Protein AF-A0A1D8AF58-F1 (afdb_monomer)

Foldseek 3Di:
DVLVVLLVPLCLPVQLVVLCVVDPPDVVSSVVSNVVSVVVSVVSNVVSVVVVVPPDPPPPDPPDPDDD

Organism: NCBI:txid158500

Secondary structure (DSSP, 8-state):
-HHHHHHHT--HHHHHHHHHHHSTT-HHHHHHHHHHHHHHHHHHHHHHHHHHHHS---------S---

pLDDT: mean 77.87, std 12.4, range [47.81, 91.94]

Solvent-accessible surface area (backbone atoms only — not comparable to full-atom values): 4027 Å² total; per-residue (Å²): 112,69,35,59,56,34,47,67,60,54,45,57,73,64,50,50,51,48,38,53,68,74,38,70,94,39,69,67,63,35,50,54,47,46,51,50,46,53,52,50,30,50,53,38,42,52,52,15,50,52,46,45,70,67,50,74,79,78,73,80,77,81,86,75,90,78,76,134

Sequence (68 aa):
MLGVALLCGFGFTMSLFIALLAFPGDPILQSEAKVGILVGSLISGILGFLVLRIAHREVPISHTAASA

Structure (mmCIF, N/CA/C/O backbone):
data_AF-A0A1D8AF58-F1
#
_entry.id   AF-A0A1D8AF58-F1
#
loop_
_atom_site.group_PDB
_atom_site.id
_atom_site.type_symbol
_atom_site.label_atom_id
_atom_site.label_alt_id
_atom_site.label_comp_id
_atom_site.label_asym_id
_atom_site.label_entity_id
_atom_site.label_seq_id
_atom_s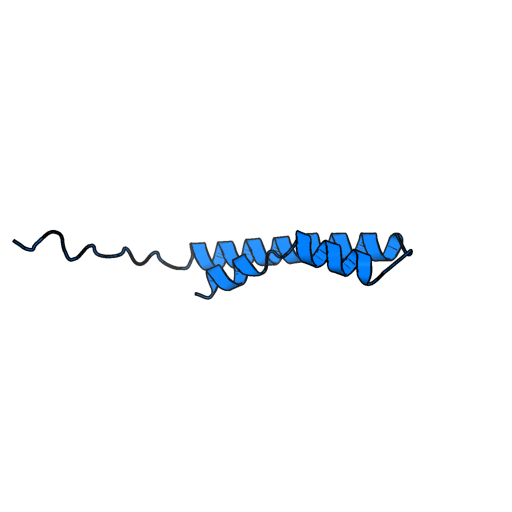ite.pdbx_PDB_ins_code
_atom_site.Cartn_x
_atom_site.Cartn_y
_atom_site.Cartn_z
_atom_site.occupancy
_atom_site.B_iso_or_equiv
_atom_site.auth_seq_id
_atom_site.auth_comp_id
_atom_site.auth_asym_id
_atom_site.auth_atom_id
_atom_site.pdbx_PDB_model_num
ATOM 1 N N . MET A 1 1 ? -3.240 -7.614 16.764 1.00 58.12 1 MET A N 1
ATOM 2 C CA . MET A 1 1 ? -2.062 -7.242 15.935 1.00 58.12 1 MET A CA 1
ATOM 3 C C . MET A 1 1 ? -2.343 -7.149 14.425 1.00 58.12 1 MET A C 1
ATOM 5 O O . MET A 1 1 ? -1.526 -6.571 13.724 1.00 58.12 1 MET A O 1
ATOM 9 N N . LEU A 1 2 ? -3.478 -7.649 13.906 1.00 65.62 2 LEU A N 1
ATOM 10 C CA . LEU A 1 2 ? -3.802 -7.634 12.464 1.00 65.62 2 LEU A CA 1
ATOM 11 C C . LEU A 1 2 ? -3.787 -6.236 11.817 1.00 65.62 2 LEU A C 1
ATOM 13 O O . LEU A 1 2 ? -3.223 -6.066 10.743 1.00 65.62 2 LEU A O 1
ATOM 17 N N . GLY A 1 3 ? -4.343 -5.221 12.484 1.00 65.62 3 GLY A N 1
ATOM 18 C CA . GLY A 1 3 ? -4.364 -3.856 11.943 1.00 65.62 3 GLY A CA 1
ATOM 19 C C . GLY A 1 3 ? -2.971 -3.227 11.787 1.00 65.62 3 GLY A C 1
ATOM 20 O O . GLY A 1 3 ? -2.706 -2.560 10.794 1.00 65.62 3 GLY A O 1
ATOM 21 N N . VAL A 1 4 ? -2.049 -3.495 12.721 1.00 70.12 4 VAL A N 1
ATOM 22 C CA . VAL A 1 4 ? -0.658 -3.003 12.652 1.00 70.12 4 VAL A CA 1
ATOM 23 C C . VAL A 1 4 ? 0.140 -3.756 11.584 1.00 70.12 4 VAL A C 1
ATOM 25 O O . VAL A 1 4 ? 0.936 -3.143 10.881 1.00 70.12 4 VAL A O 1
ATOM 28 N N . ALA A 1 5 ? -0.110 -5.058 11.402 1.00 70.81 5 ALA A N 1
ATOM 29 C CA . ALA A 1 5 ? 0.507 -5.841 10.330 1.00 70.81 5 ALA A CA 1
ATOM 30 C C . ALA A 1 5 ? 0.111 -5.321 8.932 1.00 70.81 5 ALA A C 1
ATOM 32 O O . ALA A 1 5 ? 0.967 -5.199 8.059 1.00 70.81 5 ALA A O 1
ATOM 33 N N . LEU A 1 6 ? -1.15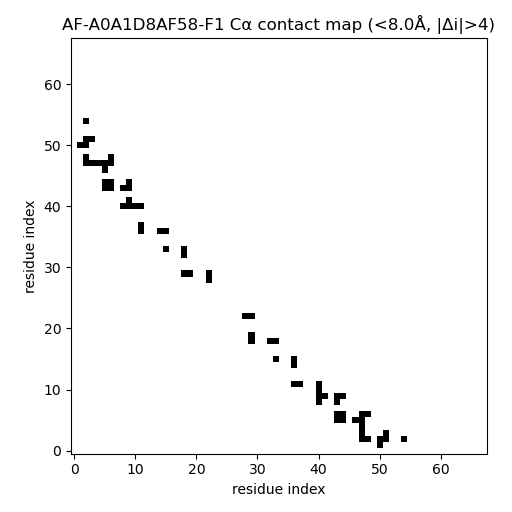7 -4.934 8.743 1.00 64.56 6 LEU A N 1
ATOM 34 C CA . LEU A 1 6 ? -1.651 -4.336 7.494 1.00 64.56 6 LEU A CA 1
ATOM 35 C C . LEU A 1 6 ? -1.084 -2.929 7.231 1.00 64.56 6 LEU A C 1
ATOM 37 O O . LEU A 1 6 ? -0.821 -2.585 6.080 1.00 64.56 6 LEU A O 1
ATOM 41 N N . LEU A 1 7 ? -0.852 -2.132 8.283 1.00 68.75 7 LEU A N 1
ATOM 42 C CA . LEU A 1 7 ? -0.155 -0.843 8.166 1.00 68.75 7 LEU A CA 1
ATOM 43 C C . LEU A 1 7 ? 1.345 -1.001 7.875 1.00 68.75 7 LEU A C 1
ATOM 45 O O . LEU A 1 7 ? 1.912 -0.203 7.135 1.00 68.75 7 LEU A O 1
ATOM 49 N N .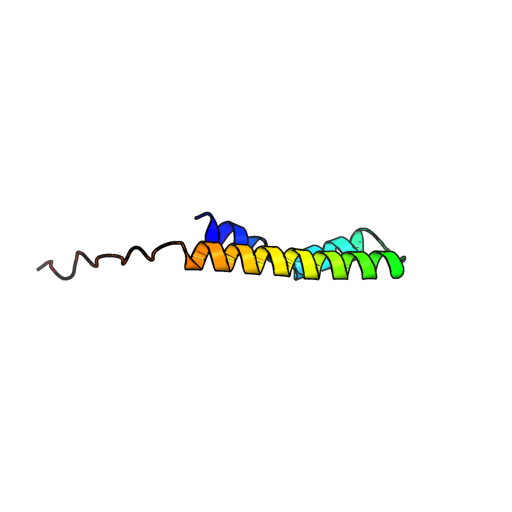 CYS A 1 8 ? 1.994 -2.026 8.4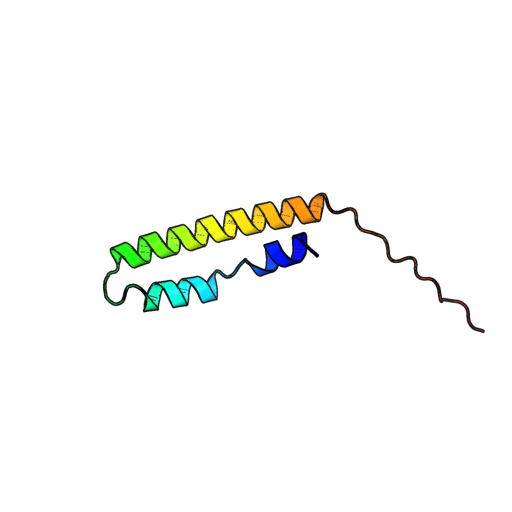33 1.00 67.38 8 CYS A N 1
ATOM 50 C CA . CYS A 1 8 ? 3.411 -2.310 8.191 1.00 67.38 8 CYS A CA 1
ATOM 51 C C . CYS A 1 8 ? 3.690 -2.665 6.716 1.00 67.38 8 CYS A C 1
ATOM 53 O O . CYS A 1 8 ? 4.762 -2.361 6.200 1.00 67.38 8 CYS A O 1
ATOM 55 N N . GLY A 1 9 ? 2.695 -3.211 6.008 1.00 65.81 9 GLY A N 1
ATOM 56 C CA . GLY A 1 9 ? 2.749 -3.492 4.570 1.00 65.81 9 GLY A CA 1
ATOM 57 C C . GLY A 1 9 ? 2.760 -2.262 3.650 1.00 65.81 9 GLY A C 1
ATOM 58 O O . GLY A 1 9 ? 2.814 -2.431 2.433 1.00 65.81 9 GLY A O 1
ATOM 59 N N . PHE A 1 10 ? 2.734 -1.031 4.179 1.00 77.12 10 PHE A N 1
ATOM 60 C CA . PHE A 1 10 ? 2.849 0.216 3.407 1.00 77.12 10 PHE A CA 1
ATOM 61 C C . PHE A 1 10 ? 4.303 0.443 2.922 1.00 77.12 10 PHE A C 1
ATOM 63 O O . PHE A 1 10 ? 4.968 1.423 3.250 1.00 77.12 10 PHE A O 1
ATOM 70 N N . GLY A 1 11 ? 4.836 -0.513 2.157 1.00 76.56 11 GLY A N 1
ATOM 71 C CA . GLY A 1 11 ? 6.229 -0.598 1.710 1.00 76.56 11 GLY A CA 1
ATOM 72 C C . GLY A 1 11 ? 6.534 0.204 0.444 1.00 76.56 11 GLY A C 1
ATOM 73 O O . GLY A 1 11 ? 7.272 -0.288 -0.410 1.00 76.56 11 GLY A O 1
ATOM 74 N N . PHE A 1 12 ? 5.966 1.407 0.305 1.00 82.31 12 PHE A N 1
ATOM 75 C CA . PHE A 1 12 ? 6.066 2.251 -0.896 1.00 82.31 12 PHE A CA 1
ATOM 76 C C . PHE A 1 12 ? 7.514 2.414 -1.385 1.00 82.31 12 PHE A C 1
ATOM 78 O O . PHE A 1 12 ? 7.817 2.107 -2.536 1.00 82.31 12 PHE A O 1
ATOM 85 N N . THR A 1 13 ? 8.425 2.817 -0.494 1.00 83.25 13 THR A N 1
ATOM 86 C CA . THR A 1 13 ? 9.826 3.112 -0.835 1.00 83.25 13 THR A CA 1
ATOM 87 C C . THR A 1 13 ? 10.630 1.858 -1.188 1.00 83.25 13 THR A C 1
ATOM 89 O O . THR A 1 13 ? 11.381 1.864 -2.160 1.00 83.25 13 THR A 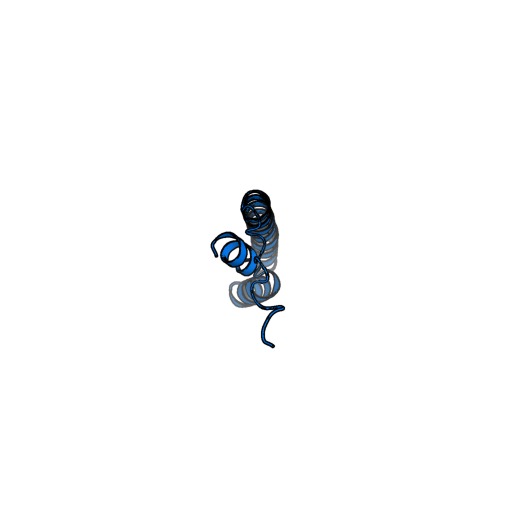O 1
ATOM 92 N N . MET A 1 14 ? 10.453 0.764 -0.438 1.00 88.88 14 MET A N 1
ATOM 93 C CA . MET A 1 14 ? 11.161 -0.497 -0.708 1.00 88.88 14 MET A CA 1
ATOM 94 C C . MET A 1 14 ? 10.652 -1.166 -1.988 1.00 88.88 14 MET A C 1
ATOM 96 O O . MET A 1 14 ? 11.442 -1.680 -2.775 1.00 88.88 14 MET A O 1
ATOM 100 N N . SER A 1 15 ? 9.347 -1.091 -2.253 1.00 87.88 15 SER A N 1
ATOM 101 C CA . SER A 1 15 ? 8.754 -1.649 -3.472 1.00 87.88 15 SER A CA 1
ATOM 102 C C . SER A 1 15 ? 9.168 -0.867 -4.721 1.00 87.88 15 SER A C 1
ATOM 104 O O . SER A 1 15 ? 9.442 -1.470 -5.755 1.00 87.88 15 SER A O 1
ATOM 106 N N . LEU A 1 16 ? 9.278 0.466 -4.633 1.00 87.12 16 LEU A N 1
ATOM 107 C CA . LEU A 1 16 ? 9.780 1.311 -5.726 1.00 87.12 16 LEU A CA 1
ATOM 108 C C . LEU A 1 16 ? 11.219 0.953 -6.108 1.00 87.12 16 LEU A C 1
ATOM 110 O O . LEU A 1 16 ? 11.550 0.905 -7.290 1.00 87.12 16 LEU A O 1
ATOM 114 N N . PHE A 1 17 ? 12.056 0.667 -5.111 1.00 88.94 17 PHE A N 1
ATOM 115 C CA . PHE A 1 17 ? 13.431 0.235 -5.336 1.00 88.94 17 PHE A CA 1
ATOM 116 C C . PHE A 1 17 ? 13.489 -1.126 -6.043 1.00 88.94 17 PHE A C 1
ATOM 118 O O . PHE A 1 17 ? 14.222 -1.288 -7.016 1.00 88.94 17 PHE A O 1
ATOM 125 N N . ILE A 1 18 ? 12.649 -2.076 -5.621 1.00 88.75 18 ILE A N 1
ATOM 126 C CA . ILE A 1 18 ? 12.520 -3.381 -6.283 1.00 88.75 18 ILE A CA 1
ATOM 127 C C . ILE A 1 18 ? 12.036 -3.216 -7.729 1.00 88.75 18 ILE A C 1
ATOM 129 O O . ILE A 1 18 ? 12.589 -3.851 -8.619 1.00 88.75 18 ILE A O 1
ATOM 133 N N . ALA A 1 19 ? 11.069 -2.334 -7.995 1.00 87.19 19 ALA A N 1
ATOM 134 C CA . ALA A 1 19 ? 10.587 -2.076 -9.354 1.00 87.19 19 ALA A CA 1
ATOM 135 C C . ALA A 1 19 ? 11.681 -1.512 -10.279 1.00 87.19 19 ALA A C 1
ATOM 137 O O . ALA A 1 19 ? 11.736 -1.872 -11.454 1.00 87.19 19 ALA A O 1
ATOM 138 N N . LEU A 1 20 ? 12.573 -0.665 -9.751 1.00 86.44 20 LEU A N 1
ATOM 139 C CA . LEU A 1 20 ? 13.724 -0.142 -10.496 1.00 86.44 20 LEU A CA 1
ATOM 140 C C . LEU A 1 20 ? 14.756 -1.235 -10.818 1.00 86.44 20 LEU A C 1
ATOM 142 O O . LEU A 1 20 ? 15.336 -1.213 -11.902 1.00 86.44 20 LEU A O 1
ATOM 146 N N . LEU A 1 21 ? 14.969 -2.189 -9.905 1.00 88.69 21 LEU A N 1
ATOM 147 C CA . LEU A 1 21 ? 15.876 -3.325 -10.118 1.00 88.69 21 LEU A CA 1
ATOM 148 C C . LEU A 1 21 ? 15.273 -4.421 -11.008 1.00 88.69 21 LEU A C 1
ATOM 150 O O . LEU A 1 21 ? 16.012 -5.093 -11.721 1.00 88.69 21 LEU A O 1
ATOM 154 N N . ALA A 1 22 ? 13.953 -4.610 -10.964 1.00 86.62 22 ALA A N 1
ATOM 155 C CA . ALA A 1 22 ? 13.249 -5.646 -11.716 1.00 86.62 22 ALA A CA 1
ATOM 156 C C . ALA A 1 22 ? 13.160 -5.336 -13.218 1.00 86.62 22 ALA A C 1
ATOM 158 O O . ALA A 1 22 ? 13.188 -6.257 -14.031 1.00 86.62 22 ALA A O 1
ATOM 159 N N . PHE A 1 23 ? 13.079 -4.053 -13.586 1.00 85.19 23 PHE A N 1
ATOM 160 C CA . PHE A 1 23 ? 12.929 -3.613 -14.977 1.00 85.19 23 PHE A CA 1
ATOM 161 C C . PHE A 1 23 ? 13.991 -2.574 -15.361 1.00 85.19 23 PHE A C 1
ATOM 163 O O . PHE A 1 23 ? 13.666 -1.405 -15.597 1.00 85.19 23 PHE A O 1
ATOM 170 N N . PRO A 1 24 ? 15.280 -2.948 -15.399 1.00 81.31 24 PRO A N 1
ATOM 171 C CA . PRO A 1 24 ? 16.343 -2.017 -15.749 1.00 81.31 24 PRO A CA 1
ATOM 172 C C . PRO A 1 24 ? 16.224 -1.601 -17.223 1.00 81.31 24 PRO A C 1
ATOM 174 O O . PRO A 1 24 ? 16.158 -2.443 -18.110 1.00 81.31 24 PRO A O 1
ATOM 177 N N . GLY A 1 25 ? 16.212 -0.292 -17.489 1.00 80.69 25 GLY A N 1
ATOM 178 C CA . GLY A 1 25 ? 16.218 0.252 -18.855 1.00 80.69 25 GLY A CA 1
ATOM 179 C C . GLY A 1 25 ? 14.871 0.265 -19.585 1.00 80.69 25 GLY A C 1
ATOM 180 O O . GLY A 1 25 ? 14.823 0.775 -20.700 1.00 80.69 25 GLY A O 1
ATOM 181 N N . ASP A 1 26 ? 13.789 -0.213 -18.960 1.00 86.31 26 ASP A N 1
ATOM 182 C CA . ASP A 1 26 ? 12.452 -0.274 -19.565 1.00 86.31 26 ASP A CA 1
ATOM 183 C C . ASP A 1 26 ? 11.468 0.692 -18.862 1.00 86.31 26 ASP A C 1
ATOM 185 O O . ASP A 1 26 ? 10.778 0.329 -17.901 1.00 86.31 26 ASP A O 1
ATOM 189 N N . PRO A 1 27 ? 11.428 1.978 -19.269 1.00 84.38 27 PRO A N 1
ATOM 190 C CA . PRO A 1 27 ? 10.711 3.023 -18.535 1.00 84.38 27 PRO A CA 1
ATOM 191 C C . PRO A 1 27 ? 9.189 2.833 -18.531 1.00 84.38 27 PRO A C 1
ATOM 193 O O . PRO A 1 27 ? 8.521 3.321 -17.614 1.00 84.38 27 PRO A O 1
ATOM 196 N N . ILE A 1 28 ? 8.634 2.124 -19.520 1.00 89.19 28 ILE A N 1
ATOM 197 C CA . ILE A 1 28 ? 7.192 1.868 -19.617 1.00 89.19 28 ILE A CA 1
ATOM 198 C C . ILE A 1 28 ? 6.745 0.899 -18.509 1.00 89.19 28 ILE A C 1
ATOM 200 O O . ILE A 1 28 ? 5.880 1.246 -17.705 1.00 89.19 28 ILE A O 1
ATOM 204 N N . LEU A 1 29 ? 7.441 -0.233 -18.356 1.00 86.44 29 LEU A N 1
ATOM 205 C CA . LEU A 1 29 ? 7.173 -1.232 -17.316 1.00 86.44 29 LEU A CA 1
ATOM 206 C C . LEU A 1 29 ? 7.444 -0.681 -15.915 1.00 86.44 29 LEU A C 1
ATOM 208 O O . LEU A 1 29 ? 6.683 -0.935 -14.982 1.00 86.44 29 LEU A O 1
ATOM 212 N N . GLN A 1 30 ? 8.487 0.138 -15.758 1.00 86.06 30 GLN A N 1
ATOM 213 C CA . GLN A 1 30 ? 8.731 0.824 -14.489 1.00 86.06 30 GLN A CA 1
ATOM 214 C C . GLN A 1 30 ? 7.587 1.765 -14.107 1.00 86.06 30 GLN A C 1
ATOM 216 O O . GLN A 1 30 ? 7.276 1.901 -12.924 1.00 86.06 30 GLN A O 1
ATOM 221 N N . SER A 1 31 ? 6.987 2.455 -15.076 1.00 87.31 31 SER A N 1
ATOM 222 C CA . SER A 1 31 ? 5.889 3.388 -14.815 1.00 87.31 31 SER A CA 1
ATOM 223 C C . SER A 1 31 ? 4.634 2.639 -14.373 1.00 87.31 31 SER A C 1
ATOM 225 O O . SER A 1 31 ? 4.037 3.002 -13.359 1.00 87.31 31 SER A O 1
ATOM 227 N N . GLU A 1 32 ? 4.294 1.543 -15.050 1.00 90.50 32 GLU A N 1
ATOM 228 C CA . GLU A 1 32 ? 3.181 0.667 -14.663 1.00 90.50 32 GLU A CA 1
ATOM 229 C C . GLU A 1 32 ? 3.391 0.051 -13.272 1.00 90.50 32 GLU A C 1
ATOM 231 O O . GLU A 1 32 ? 2.491 0.095 -12.429 1.00 90.50 32 GLU A O 1
ATOM 236 N N . ALA A 1 33 ? 4.602 -0.434 -12.978 1.00 90.25 33 ALA A N 1
ATOM 237 C CA . ALA A 1 33 ? 4.941 -0.991 -11.670 1.00 90.25 33 ALA A CA 1
ATOM 238 C C . ALA A 1 33 ? 4.790 0.041 -10.538 1.00 90.25 33 ALA A C 1
ATOM 240 O O . ALA A 1 33 ? 4.222 -0.267 -9.489 1.00 90.25 33 ALA A O 1
ATOM 241 N N . LYS A 1 34 ? 5.237 1.289 -10.745 1.00 89.56 34 LYS A N 1
ATOM 242 C CA . LYS A 1 34 ? 5.074 2.384 -9.767 1.00 89.56 34 LYS A CA 1
ATOM 243 C C . LYS A 1 34 ? 3.606 2.676 -9.484 1.00 89.56 34 LYS A C 1
ATOM 245 O O . LYS A 1 34 ? 3.235 2.840 -8.322 1.00 89.56 34 LYS A O 1
ATOM 250 N N . VAL A 1 35 ? 2.778 2.722 -10.528 1.00 91.94 35 VAL A N 1
ATOM 251 C CA . VAL A 1 35 ? 1.329 2.922 -10.391 1.00 91.94 35 VAL A CA 1
ATOM 252 C C . VAL A 1 35 ? 0.708 1.768 -9.603 1.00 91.94 35 VAL A C 1
ATOM 254 O O . VAL A 1 35 ? -0.044 2.017 -8.662 1.00 91.94 35 VAL A O 1
ATOM 257 N N . GLY A 1 36 ? 1.083 0.522 -9.902 1.00 91.38 36 GLY A N 1
ATOM 258 C CA . GLY A 1 36 ? 0.634 -0.651 -9.148 1.00 91.38 36 GLY A CA 1
ATOM 259 C C . GLY A 1 36 ? 1.010 -0.586 -7.664 1.00 91.38 36 GLY A C 1
ATOM 260 O O . GLY A 1 36 ? 0.160 -0.803 -6.802 1.00 91.38 36 GLY A O 1
ATOM 261 N N . ILE A 1 37 ? 2.254 -0.214 -7.351 1.00 91.25 37 ILE A N 1
ATOM 262 C CA . ILE A 1 37 ? 2.743 -0.062 -5.971 1.00 91.25 37 ILE A CA 1
ATOM 263 C C . ILE A 1 37 ? 1.982 1.040 -5.228 1.00 91.25 37 ILE A C 1
ATOM 265 O O . ILE A 1 37 ? 1.608 0.848 -4.068 1.00 91.25 37 ILE A O 1
ATOM 269 N N . LEU A 1 38 ? 1.737 2.178 -5.883 1.00 90.06 38 LEU A N 1
ATOM 270 C CA 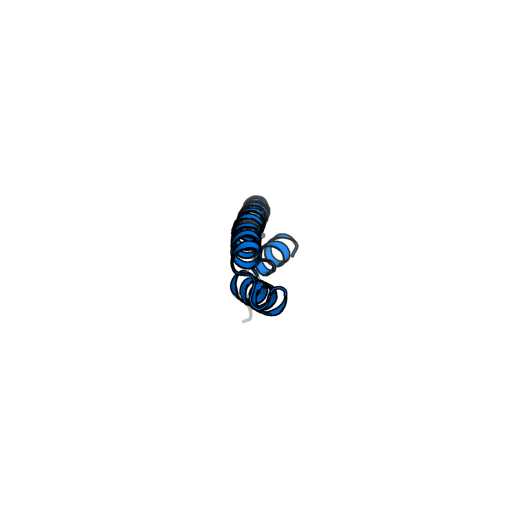. LEU A 1 38 ? 0.973 3.294 -5.320 1.00 90.06 38 LEU A CA 1
ATOM 271 C C . LEU A 1 38 ? -0.462 2.879 -4.991 1.00 90.06 38 LEU A C 1
ATOM 273 O O . LEU A 1 38 ? -0.925 3.097 -3.871 1.00 90.06 38 LEU A O 1
ATOM 277 N N . VAL A 1 39 ? -1.148 2.241 -5.941 1.00 91.94 39 VAL A N 1
ATOM 278 C CA . VAL A 1 39 ? -2.537 1.798 -5.768 1.00 91.94 39 VAL A CA 1
ATOM 279 C C . VAL A 1 39 ? -2.630 0.689 -4.717 1.00 91.94 39 VAL A C 1
ATOM 281 O O . VAL A 1 39 ? -3.468 0.767 -3.820 1.00 91.94 39 VAL A O 1
ATOM 284 N N . GLY A 1 40 ? -1.744 -0.308 -4.765 1.00 89.06 40 GLY A N 1
ATOM 285 C CA . 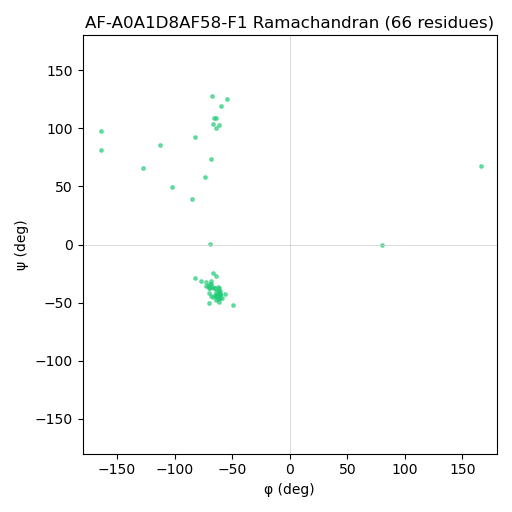GLY A 1 40 ? -1.710 -1.400 -3.791 1.00 89.06 40 GLY A CA 1
ATOM 286 C C . GLY A 1 40 ? -1.431 -0.913 -2.367 1.00 89.06 40 GLY A C 1
ATOM 287 O O . GLY A 1 40 ? -2.131 -1.304 -1.431 1.00 89.06 40 GLY A O 1
ATOM 288 N N . SER A 1 41 ? -0.472 0.006 -2.204 1.00 88.06 41 SER A N 1
ATOM 289 C CA . SER A 1 41 ? -0.168 0.612 -0.898 1.00 88.06 41 SER A CA 1
ATOM 290 C C . SER A 1 41 ? -1.350 1.423 -0.371 1.00 88.06 41 SER A C 1
ATOM 292 O O . SER A 1 41 ? -1.680 1.322 0.810 1.00 88.06 41 SER A O 1
ATOM 294 N N . LEU A 1 42 ? -2.036 2.174 -1.239 1.00 88.94 42 LEU A N 1
ATOM 295 C CA . LEU A 1 42 ? -3.228 2.935 -0.866 1.00 88.94 42 LEU A CA 1
ATOM 296 C C . LEU A 1 42 ? -4.351 2.013 -0.372 1.00 88.94 42 LEU A C 1
ATOM 298 O O . LEU A 1 42 ? -4.930 2.269 0.684 1.00 88.94 42 LEU A O 1
ATOM 302 N N . ILE A 1 43 ? -4.614 0.911 -1.081 1.00 88.88 43 ILE A N 1
ATOM 303 C CA . ILE A 1 43 ? -5.618 -0.086 -0.681 1.00 88.88 43 ILE A CA 1
ATOM 304 C C . ILE A 1 43 ? -5.241 -0.723 0.662 1.00 88.88 43 ILE A C 1
ATOM 306 O O . ILE A 1 43 ? -6.083 -0.789 1.559 1.00 88.88 43 ILE A O 1
ATOM 310 N N . SER A 1 44 ? -3.981 -1.134 0.843 1.00 86.12 44 SER A N 1
ATOM 311 C CA . SER A 1 44 ? -3.511 -1.715 2.110 1.00 86.12 44 SER A CA 1
ATOM 312 C C . SER A 1 44 ? -3.625 -0.725 3.272 1.00 86.12 44 SER A C 1
ATOM 314 O O . SER A 1 44 ? -4.066 -1.097 4.359 1.00 86.12 44 SER A O 1
ATOM 316 N N . GLY A 1 45 ? -3.292 0.550 3.044 1.00 84.94 45 GLY A N 1
ATOM 317 C CA . GLY A 1 45 ? -3.427 1.616 4.036 1.00 84.94 45 GLY A CA 1
ATOM 318 C C . GLY A 1 45 ? -4.881 1.870 4.434 1.00 84.94 45 GLY A C 1
ATOM 319 O O . GLY A 1 45 ? -5.179 1.963 5.625 1.00 84.94 45 GLY A O 1
ATOM 320 N N . ILE A 1 46 ? -5.801 1.914 3.464 1.00 87.38 46 ILE A N 1
ATOM 321 C CA . ILE A 1 46 ? -7.240 2.082 3.721 1.00 87.38 46 ILE A CA 1
ATOM 322 C C . ILE A 1 46 ? -7.786 0.886 4.502 1.00 87.38 46 ILE A C 1
ATOM 324 O O . ILE A 1 46 ? -8.467 1.085 5.506 1.00 87.38 46 ILE A O 1
ATOM 328 N N . LEU A 1 47 ? -7.473 -0.343 4.084 1.00 85.12 47 LEU A N 1
ATOM 329 C CA . LEU A 1 47 ? -7.920 -1.558 4.770 1.00 85.12 47 LEU A CA 1
ATOM 330 C C . LEU A 1 47 ? -7.344 -1.648 6.188 1.00 85.12 47 LEU A C 1
ATOM 332 O O . LEU A 1 47 ? -8.090 -1.897 7.133 1.00 85.12 47 LEU A O 1
ATOM 336 N N . GLY A 1 48 ? -6.048 -1.380 6.362 1.00 84.56 48 GLY A N 1
ATOM 337 C CA . GLY A 1 48 ? -5.399 -1.334 7.673 1.00 84.56 48 GLY A CA 1
ATOM 338 C C . GLY A 1 48 ? -6.009 -0.271 8.588 1.00 84.56 48 GLY A C 1
ATOM 339 O O . GLY A 1 48 ? -6.294 -0.553 9.753 1.00 84.56 48 GLY A O 1
ATOM 340 N N . PHE A 1 49 ? -6.294 0.922 8.056 1.00 82.94 49 PHE A N 1
ATOM 341 C CA . PHE A 1 49 ? -6.985 1.986 8.784 1.00 82.94 49 PHE A CA 1
ATOM 342 C C . PHE A 1 49 ? -8.416 1.590 9.166 1.00 82.94 49 PHE A C 1
ATOM 344 O O . PHE A 1 49 ? -8.814 1.797 10.311 1.00 82.94 49 PHE A O 1
ATOM 351 N N . LEU A 1 50 ? -9.184 0.989 8.251 1.00 85.25 50 LEU A N 1
ATOM 352 C CA . LEU A 1 50 ? -10.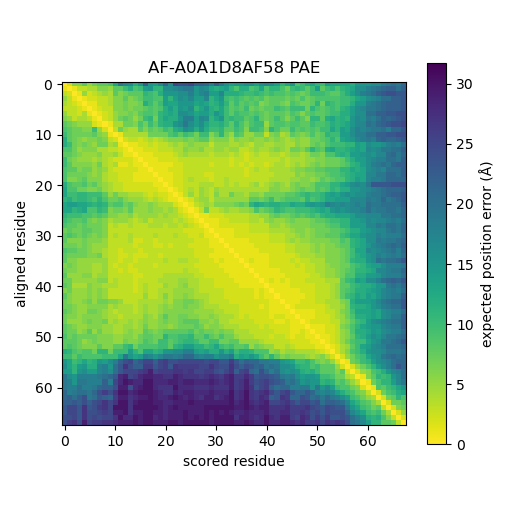548 0.531 8.528 1.00 85.25 50 LEU A CA 1
ATOM 353 C C . LEU A 1 50 ? -10.557 -0.521 9.642 1.00 85.25 50 LEU A C 1
ATOM 355 O O . LEU A 1 50 ? -11.338 -0.416 10.586 1.00 85.25 50 LEU A O 1
ATOM 359 N N . VAL A 1 51 ? -9.645 -1.493 9.563 1.00 82.12 51 VAL A N 1
ATOM 360 C CA . VAL A 1 51 ? -9.487 -2.549 10.571 1.00 82.12 51 VAL A CA 1
ATOM 361 C C . VAL A 1 51 ? -9.108 -1.955 11.924 1.00 82.12 51 VAL A C 1
ATOM 363 O O . VAL A 1 51 ? -9.691 -2.339 12.933 1.00 82.12 51 VAL A O 1
ATOM 366 N N . LEU A 1 52 ? -8.182 -0.994 11.971 1.00 78.88 52 LEU A N 1
ATOM 367 C CA . LEU A 1 52 ? -7.811 -0.318 13.219 1.00 78.88 52 LEU A CA 1
ATOM 368 C C . LEU A 1 52 ? -8.919 0.572 13.776 1.00 78.88 52 LEU A C 1
ATOM 370 O O . LEU A 1 52 ? -9.028 0.709 14.989 1.00 78.88 52 LEU A O 1
ATOM 374 N N . ARG A 1 53 ? -9.747 1.164 12.914 1.00 77.88 53 ARG A N 1
ATOM 375 C CA . ARG A 1 53 ? -10.895 1.969 13.335 1.00 77.88 53 ARG A CA 1
ATOM 376 C C . ARG A 1 53 ? -11.995 1.111 13.962 1.00 77.88 53 ARG A C 1
ATOM 378 O O . ARG A 1 53 ? -12.676 1.580 14.867 1.00 77.88 53 ARG A O 1
ATOM 385 N N . ILE A 1 54 ? -12.172 -0.118 13.476 1.00 75.69 54 ILE A N 1
ATOM 386 C CA . ILE A 1 54 ? -13.140 -1.088 14.013 1.00 75.69 54 ILE A CA 1
ATOM 387 C C . ILE A 1 54 ? -12.566 -1.812 15.241 1.00 75.69 54 ILE A C 1
ATOM 389 O O . ILE A 1 54 ? -13.320 -2.197 16.133 1.00 75.69 54 ILE A O 1
ATOM 393 N N . ALA A 1 55 ? -11.241 -1.976 15.315 1.00 75.12 55 ALA A N 1
ATOM 394 C CA . ALA A 1 55 ? -10.566 -2.534 16.479 1.00 75.12 55 ALA A CA 1
ATOM 395 C C . ALA A 1 55 ? -10.769 -1.612 17.692 1.00 75.12 55 ALA A C 1
ATOM 397 O O . ALA A 1 55 ? -10.121 -0.576 17.843 1.00 75.12 55 ALA A O 1
ATOM 398 N N . HIS A 1 56 ? -11.717 -1.993 18.546 1.00 57.94 56 HIS A N 1
ATOM 399 C CA . HIS A 1 56 ? -12.070 -1.289 19.769 1.00 57.94 56 HIS A CA 1
ATOM 400 C C . HIS A 1 56 ? -10.814 -1.091 20.627 1.00 57.94 56 HIS A C 1
ATOM 402 O O . HIS A 1 56 ? -10.104 -2.049 20.930 1.00 57.94 56 HIS A O 1
ATOM 408 N N . ARG A 1 57 ? -10.516 0.158 21.002 1.00 60.50 57 ARG A N 1
ATOM 409 C CA . ARG A 1 57 ? -9.396 0.464 21.893 1.00 60.50 57 ARG A CA 1
ATOM 410 C C . ARG A 1 57 ? -9.707 -0.125 23.263 1.00 60.50 57 ARG A C 1
ATOM 412 O O . ARG A 1 57 ? -10.517 0.422 24.005 1.00 60.50 57 ARG A O 1
ATOM 419 N N . GLU A 1 58 ? -9.068 -1.241 23.580 1.00 61.28 58 GLU A N 1
ATOM 420 C CA . GLU A 1 58 ? -8.956 -1.731 24.947 1.00 61.28 58 GLU A CA 1
ATOM 421 C C . GLU A 1 58 ? -8.188 -0.655 25.723 1.00 61.28 58 GLU A C 1
ATOM 423 O O . GLU A 1 58 ? -6.991 -0.452 25.517 1.00 61.28 58 GLU A O 1
ATOM 428 N N . VAL A 1 59 ? -8.908 0.140 26.518 1.00 61.53 59 VAL A N 1
ATOM 429 C CA . VAL A 1 59 ? -8.315 1.117 27.435 1.00 61.53 59 VAL A CA 1
ATOM 430 C C . VAL A 1 59 ? -7.424 0.328 28.396 1.00 61.53 59 VAL A C 1
ATOM 432 O O . VAL A 1 59 ? -7.951 -0.529 29.109 1.00 61.53 59 VAL A O 1
ATOM 435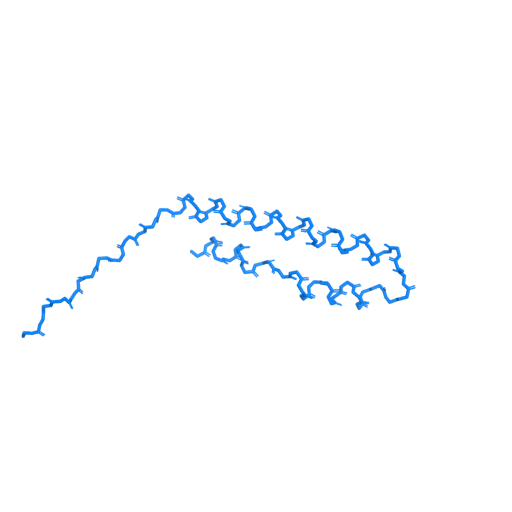 N N . PRO A 1 60 ? -6.103 0.580 28.446 1.00 58.03 60 PRO A N 1
ATOM 436 C CA . PRO A 1 60 ? -5.264 -0.004 29.475 1.00 58.03 60 PRO A CA 1
ATOM 437 C C . PRO A 1 60 ? -5.746 0.559 30.809 1.00 58.03 60 PRO A C 1
ATOM 439 O O . PRO A 1 60 ? -5.589 1.747 31.092 1.00 58.03 60 PRO A O 1
ATOM 442 N N . ILE A 1 61 ? -6.389 -0.283 31.610 1.00 60.72 61 ILE A N 1
ATOM 443 C CA . ILE A 1 61 ? -6.713 0.040 32.993 1.00 60.72 61 ILE A CA 1
ATOM 444 C C . ILE A 1 61 ? -5.380 0.147 33.730 1.00 60.72 61 ILE A C 1
ATOM 446 O O . ILE A 1 61 ? -4.680 -0.846 33.928 1.00 60.72 61 ILE A O 1
ATOM 450 N N . SER A 1 62 ? -5.011 1.370 34.100 1.00 59.59 62 SER A N 1
ATOM 451 C CA . SER A 1 62 ? -3.862 1.679 34.943 1.00 59.59 62 SER A CA 1
ATOM 452 C C . SER A 1 62 ? -4.112 1.182 36.372 1.00 59.59 62 SER A C 1
ATOM 454 O O . SER A 1 62 ? -4.376 1.969 37.280 1.00 59.59 62 SER A O 1
ATOM 456 N N . HIS A 1 63 ? -4.043 -0.131 36.588 1.00 62.25 63 HIS A N 1
ATOM 457 C CA . HIS A 1 63 ? -3.856 -0.691 37.921 1.00 62.25 63 HIS A CA 1
ATOM 458 C C . HIS A 1 63 ? -2.364 -0.651 38.253 1.00 62.25 63 HIS A C 1
ATOM 460 O O . HIS A 1 63 ? -1.627 -1.554 37.871 1.00 62.25 63 HIS A O 1
ATOM 466 N N . THR A 1 64 ? -1.930 0.432 38.909 1.00 61.94 64 THR A N 1
ATOM 467 C CA . THR A 1 64 ? -0.963 0.481 40.037 1.00 61.94 64 THR A CA 1
ATOM 468 C C . THR A 1 64 ? -0.503 1.932 40.236 1.00 61.94 64 THR A C 1
ATOM 470 O O . THR A 1 64 ? 0.637 2.306 39.992 1.00 61.94 64 THR A O 1
ATOM 473 N N . ALA A 1 65 ? -1.439 2.772 40.678 1.00 56.97 65 ALA A N 1
ATOM 474 C CA . ALA A 1 65 ? -1.161 3.985 41.445 1.00 56.97 65 ALA A CA 1
ATOM 475 C C . ALA A 1 65 ? -1.478 3.709 42.930 1.00 56.97 65 ALA A C 1
ATOM 477 O O . ALA A 1 65 ? -2.270 4.425 43.534 1.00 56.97 65 ALA A O 1
ATOM 478 N N . ALA A 1 66 ? -0.964 2.602 43.487 1.00 57.72 66 ALA A N 1
ATOM 479 C CA . ALA A 1 66 ? -1.186 2.220 44.886 1.00 57.72 66 ALA A CA 1
ATOM 480 C C . ALA A 1 66 ? -0.185 1.146 45.367 1.00 57.72 66 ALA A C 1
ATOM 482 O O . ALA A 1 66 ? -0.504 -0.038 45.393 1.00 57.72 66 ALA A O 1
ATOM 483 N N . SER A 1 67 ? 1.020 1.573 45.739 1.00 47.91 67 SER A N 1
ATOM 484 C CA . SER A 1 67 ? 1.882 0.926 46.745 1.00 47.91 67 SER A CA 1
ATOM 485 C C . SER A 1 67 ? 2.949 1.970 47.122 1.00 47.91 67 SER A C 1
ATOM 487 O O . SER A 1 67 ? 3.825 2.241 46.301 1.00 47.91 67 SER A O 1
ATOM 489 N N . ALA A 1 68 ? 2.884 2.757 48.202 1.00 47.81 68 ALA A N 1
ATOM 490 C CA . ALA A 1 68 ? 2.387 2.498 49.559 1.00 47.81 68 ALA A CA 1
ATOM 491 C C . ALA A 1 68 ? 2.937 1.194 50.143 1.00 47.81 68 ALA A C 1
ATOM 493 O O . ALA A 1 68 ? 2.538 0.120 49.644 1.00 47.81 68 ALA A O 1
#

Nearest PDB structures (foldseek):
  5eik-assembly1_A  TM=3.923E-01  e=5.254E+00  Caenorhabditis elegans

Mean predicted aligned error: 10.28 Å

Radius of gyration: 19.48 Å; Cα contacts (8 Å, |Δi|>4): 36; chains: 1; bounding box: 30×12×69 Å

InterPro domains:
  IPR004670 Na+/H+ antiporter NhaA [PF06965] (1-52)
  IPR004670 Na+/H+ antiporter NhaA [PTHR30341] (2-58)
  IPR023171 Na+/H+ antiporter domain superfamily [G3DSA:1.20.1530.10] (1-60)